Protein AF-Q70SN0-F1 (afdb_monomer)

Radius of gyration: 20.29 Å; Cα contacts (8 Å, |Δi|>4): 158; chains: 1; bounding box: 48×23×65 Å

Secondary structure (DSSP, 8-state):
-HHHHHHHHHHHHHHHTT-HHHHHHHHHHHHHHHHHHHHHHHHHHHHHHHHH-S-HHHHS-TTT-TTGGGT-HHHHHHHHHHHHHHHT-TTSHHHHHHHHHHHHHHHH-HHHHHHHHHHHHHHHHHHHHHHIIIIIS---------------HHHHHHHT------

Structure (mmCIF, N/CA/C/O backbone):
data_AF-Q70SN0-F1
#
_entry.id   AF-Q70SN0-F1
#
loop_
_atom_site.group_PDB
_atom_site.id
_atom_site.type_symbol
_atom_site.label_atom_id
_atom_site.label_alt_id
_atom_site.label_comp_id
_atom_site.label_asym_id
_atom_site.label_entity_id
_atom_site.label_seq_id
_atom_site.pdbx_PDB_ins_code
_atom_site.Cartn_x
_atom_site.Cartn_y
_atom_site.Cartn_z
_atom_site.occupancy
_atom_site.B_iso_or_equiv
_atom_site.auth_seq_id
_atom_site.auth_comp_id
_atom_site.auth_asym_id
_atom_site.auth_atom_id
_atom_site.pdbx_PDB_model_num
ATOM 1 N N . PRO A 1 1 ? 4.425 -5.110 8.571 1.00 61.69 1 PRO A N 1
ATOM 2 C CA . PRO A 1 1 ? 5.808 -5.514 8.208 1.00 61.69 1 PRO A CA 1
ATOM 3 C C . PRO A 1 1 ? 5.917 -6.322 6.898 1.00 61.69 1 PRO A C 1
ATOM 5 O O . PRO A 1 1 ? 6.705 -5.957 6.032 1.00 61.69 1 PRO A O 1
ATOM 8 N N . TYR A 1 2 ? 5.123 -7.380 6.706 1.00 68.81 2 TYR A N 1
ATOM 9 C CA . TYR A 1 2 ? 5.190 -8.200 5.483 1.00 68.81 2 TYR A CA 1
ATOM 10 C C . TYR A 1 2 ? 4.815 -7.424 4.212 1.00 68.81 2 TYR A C 1
ATOM 12 O O . TYR A 1 2 ? 5.467 -7.531 3.178 1.00 68.81 2 TYR A O 1
ATOM 20 N N . SER A 1 3 ? 3.829 -6.539 4.330 1.00 64.19 3 SER A N 1
ATOM 21 C CA . SER A 1 3 ? 3.355 -5.691 3.238 1.00 64.19 3 SER A CA 1
ATOM 22 C C . SER A 1 3 ? 4.328 -4.598 2.793 1.00 64.19 3 SER A C 1
ATOM 24 O O . SER A 1 3 ? 4.175 -4.052 1.708 1.00 64.19 3 SER A O 1
ATOM 26 N N . THR A 1 4 ? 5.279 -4.216 3.645 1.00 74.62 4 THR A N 1
ATOM 27 C CA . THR A 1 4 ? 6.359 -3.273 3.309 1.00 74.62 4 THR A CA 1
ATOM 28 C C . THR A 1 4 ? 7.486 -3.982 2.566 1.00 74.62 4 THR A C 1
ATOM 30 O O . THR A 1 4 ? 8.029 -3.426 1.619 1.00 74.62 4 THR A O 1
ATOM 33 N N . MET A 1 5 ? 7.794 -5.228 2.937 1.00 78.81 5 MET A N 1
ATOM 34 C CA . MET A 1 5 ? 8.849 -6.010 2.290 1.00 78.81 5 MET A CA 1
ATOM 35 C C . MET A 1 5 ? 8.501 -6.335 0.832 1.00 78.81 5 MET A C 1
ATOM 37 O O . MET A 1 5 ? 9.338 -6.165 -0.050 1.00 78.81 5 MET A O 1
ATOM 41 N N . SER A 1 6 ? 7.240 -6.692 0.552 1.00 76.69 6 SER A N 1
ATOM 42 C CA . SER A 1 6 ? 6.779 -6.936 -0.822 1.00 76.69 6 SER A CA 1
ATOM 43 C C . SER A 1 6 ? 6.796 -5.674 -1.696 1.00 76.69 6 SER A C 1
ATOM 45 O O . SER A 1 6 ? 7.114 -5.749 -2.877 1.00 76.69 6 SER A O 1
ATOM 47 N N . GLN A 1 7 ? 6.477 -4.503 -1.133 1.00 78.56 7 GLN A N 1
ATOM 48 C CA . GLN A 1 7 ? 6.468 -3.243 -1.889 1.00 78.56 7 GLN A CA 1
ATOM 49 C C . GLN A 1 7 ? 7.871 -2.678 -2.121 1.00 78.56 7 GLN A C 1
ATOM 51 O O . GLN A 1 7 ? 8.124 -2.130 -3.188 1.00 78.56 7 GLN A O 1
ATOM 56 N N . LEU A 1 8 ? 8.807 -2.885 -1.190 1.00 82.00 8 LEU A N 1
ATOM 57 C CA . LEU A 1 8 ? 10.221 -2.586 -1.425 1.00 82.00 8 LEU A CA 1
ATOM 58 C C . LEU A 1 8 ? 10.809 -3.468 -2.535 1.00 82.00 8 LEU A C 1
ATOM 60 O O . LEU A 1 8 ? 11.537 -2.960 -3.382 1.00 82.00 8 LEU A O 1
ATOM 64 N N . GLY A 1 9 ? 10.447 -4.756 -2.589 1.00 80.75 9 GLY A N 1
ATOM 65 C CA . GLY A 1 9 ? 10.833 -5.636 -3.699 1.00 80.75 9 GLY A CA 1
ATOM 66 C C . GLY A 1 9 ? 10.307 -5.147 -5.054 1.00 80.75 9 GLY A C 1
ATOM 67 O O . GLY A 1 9 ? 11.041 -5.148 -6.037 1.00 80.75 9 GLY A O 1
ATOM 68 N N . TYR A 1 10 ? 9.070 -4.645 -5.086 1.00 79.31 10 TYR A N 1
ATOM 69 C CA . TYR A 1 10 ? 8.460 -4.052 -6.280 1.00 79.31 10 TYR A CA 1
ATOM 70 C C . TYR A 1 10 ? 9.195 -2.783 -6.751 1.00 79.31 10 TYR A C 1
ATOM 72 O O . TYR A 1 10 ? 9.451 -2.613 -7.941 1.00 79.31 10 TYR A O 1
ATOM 80 N N . MET A 1 11 ? 9.604 -1.920 -5.814 1.00 83.69 11 MET A N 1
ATOM 81 C CA . MET A 1 11 ? 10.418 -0.732 -6.113 1.00 83.69 11 MET A CA 1
ATOM 82 C C . MET A 1 11 ? 11.823 -1.101 -6.596 1.00 83.69 11 MET A C 1
ATOM 84 O O . MET A 1 11 ? 12.337 -0.473 -7.516 1.00 83.69 11 MET A O 1
ATOM 88 N N . MET A 1 12 ? 12.441 -2.126 -6.003 1.00 84.56 12 MET A N 1
ATOM 89 C CA . MET A 1 12 ? 13.760 -2.604 -6.424 1.00 84.56 12 MET A CA 1
ATOM 90 C C . MET A 1 12 ? 13.725 -3.180 -7.844 1.00 84.56 12 MET A C 1
ATOM 92 O O . MET A 1 12 ? 14.652 -2.953 -8.616 1.00 84.56 12 MET A O 1
ATOM 96 N N . LEU A 1 13 ? 12.642 -3.873 -8.214 1.00 80.81 13 LEU A N 1
ATOM 97 C CA . LEU A 1 13 ? 12.426 -4.364 -9.576 1.00 80.81 13 LEU A CA 1
ATOM 98 C C . LEU A 1 13 ? 12.322 -3.198 -10.574 1.00 80.81 13 LEU A C 1
ATOM 100 O O . LEU A 1 13 ? 12.995 -3.219 -11.602 1.00 80.81 13 LEU A O 1
ATOM 104 N N . ALA A 1 14 ? 11.566 -2.147 -10.237 1.00 78.06 14 ALA A N 1
ATOM 105 C CA . ALA A 1 14 ? 11.457 -0.940 -11.064 1.00 78.06 14 ALA A CA 1
ATOM 106 C C . ALA A 1 14 ? 12.810 -0.224 -11.255 1.00 78.06 14 ALA A C 1
ATOM 108 O O . ALA A 1 14 ? 13.155 0.177 -12.368 1.00 78.06 14 ALA A O 1
ATOM 109 N N . LEU A 1 15 ? 13.616 -0.122 -10.189 1.00 82.44 15 LEU A N 1
ATOM 110 C CA . LEU A 1 15 ? 14.981 0.414 -10.260 1.00 82.44 15 LEU A CA 1
ATOM 111 C C . LEU A 1 15 ? 15.901 -0.462 -11.120 1.00 82.44 15 LEU A C 1
ATOM 113 O O . LEU A 1 15 ? 16.673 0.068 -11.916 1.00 82.44 15 LEU A O 1
ATOM 117 N N . GLY A 1 16 ? 15.798 -1.788 -10.996 1.00 79.38 16 GLY A N 1
ATOM 118 C CA . GLY A 1 16 ? 16.581 -2.747 -11.780 1.00 79.38 16 GLY A CA 1
ATOM 119 C C . GLY A 1 16 ? 16.302 -2.688 -13.285 1.00 79.38 16 GLY A C 1
ATOM 120 O O . GLY A 1 16 ? 17.174 -3.015 -14.081 1.00 79.38 16 GLY A O 1
ATOM 121 N N . MET A 1 17 ? 15.121 -2.211 -13.675 1.00 78.31 17 MET A N 1
ATOM 122 C CA . MET A 1 17 ? 14.736 -1.984 -15.070 1.00 78.31 17 MET A CA 1
ATOM 123 C C . MET A 1 17 ? 15.059 -0.570 -15.582 1.00 78.31 17 MET A C 1
ATOM 125 O O . MET A 1 17 ? 14.752 -0.244 -16.725 1.00 78.31 17 MET A O 1
ATOM 129 N N . GLY A 1 18 ? 15.664 0.286 -14.753 1.00 76.94 18 GLY A N 1
ATOM 130 C CA . GLY A 1 18 ? 16.037 1.652 -15.125 1.00 76.94 18 GLY A CA 1
ATOM 131 C C . GLY A 1 18 ? 14.921 2.694 -14.982 1.00 76.94 18 GLY A C 1
ATOM 132 O O . GLY A 1 18 ? 15.148 3.862 -15.302 1.00 76.94 18 GLY A O 1
ATOM 133 N N . SER A 1 19 ? 13.747 2.333 -14.451 1.00 80.12 19 SER A N 1
ATOM 134 C CA . SER A 1 19 ? 12.633 3.269 -14.239 1.00 80.12 19 SER A CA 1
ATOM 135 C C . SER A 1 19 ? 12.708 3.941 -12.861 1.00 80.12 19 SER A C 1
ATOM 137 O O . SER A 1 19 ? 11.950 3.668 -11.931 1.00 80.12 19 SER A O 1
ATOM 139 N N . TYR A 1 20 ? 13.672 4.851 -12.709 1.00 79.38 20 TYR A N 1
ATOM 140 C CA . TYR A 1 20 ? 13.910 5.577 -11.454 1.00 79.38 20 TYR A CA 1
ATOM 141 C C . TYR A 1 20 ? 12.755 6.513 -11.074 1.00 79.38 20 TYR A C 1
ATOM 143 O O . TYR A 1 20 ? 12.431 6.660 -9.894 1.00 79.38 20 TYR A O 1
ATOM 151 N N . ARG A 1 21 ? 12.116 7.144 -12.067 1.00 81.31 21 ARG A N 1
ATOM 152 C CA . ARG A 1 21 ? 11.029 8.105 -11.843 1.00 81.31 21 ARG A CA 1
ATOM 153 C C . ARG A 1 21 ? 9.794 7.422 -11.256 1.00 81.31 21 ARG A C 1
ATOM 155 O O . ARG A 1 21 ? 9.265 7.907 -10.255 1.00 81.31 21 ARG A O 1
ATOM 162 N N . SER A 1 22 ? 9.391 6.289 -11.830 1.00 80.19 22 SER A N 1
ATOM 163 C CA . SER A 1 22 ? 8.250 5.503 -11.350 1.00 80.19 22 SER A CA 1
ATOM 164 C C . SER A 1 22 ? 8.529 4.916 -9.960 1.00 80.19 22 SER A C 1
ATOM 166 O O . SER A 1 22 ? 7.683 5.002 -9.070 1.00 80.19 22 SER A O 1
ATOM 168 N N . ALA A 1 23 ? 9.754 4.429 -9.716 1.00 82.50 23 ALA A N 1
ATOM 169 C CA . A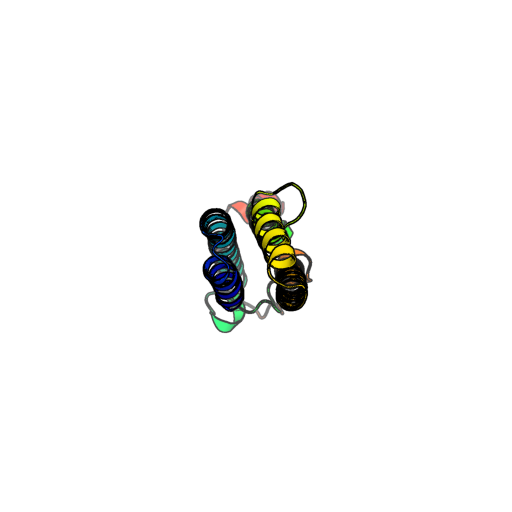LA A 1 23 ? 10.165 3.895 -8.421 1.00 82.50 23 ALA A CA 1
ATOM 170 C C . ALA A 1 23 ? 10.114 4.952 -7.304 1.00 82.50 23 ALA A C 1
ATOM 172 O O . ALA A 1 23 ? 9.568 4.687 -6.232 1.00 82.50 23 ALA A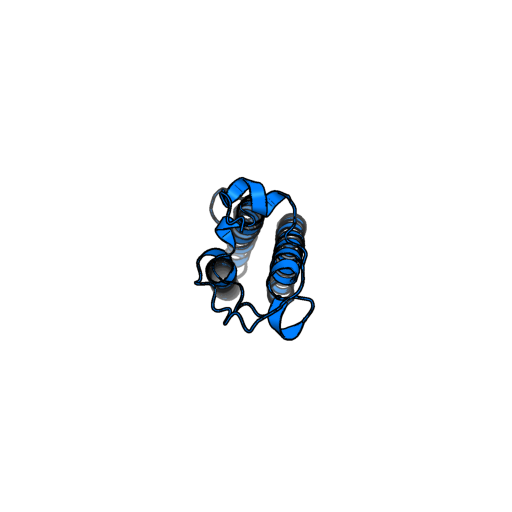 O 1
ATOM 173 N N . LEU A 1 24 ? 10.626 6.166 -7.548 1.00 83.00 24 LEU A N 1
ATOM 174 C CA . LEU A 1 24 ? 10.576 7.267 -6.576 1.00 83.00 24 LEU A CA 1
ATOM 175 C C . LEU A 1 24 ? 9.144 7.753 -6.327 1.00 83.00 24 LEU A C 1
ATOM 177 O O . LEU A 1 24 ? 8.758 7.980 -5.178 1.00 83.00 24 LEU A O 1
ATOM 181 N N . PHE A 1 25 ? 8.333 7.872 -7.379 1.00 83.38 25 PHE A N 1
ATOM 182 C CA . PHE A 1 25 ? 6.926 8.244 -7.246 1.00 83.38 25 PHE A CA 1
ATOM 183 C C . PHE A 1 25 ? 6.133 7.190 -6.450 1.00 83.38 25 PHE A C 1
ATOM 185 O O . PHE A 1 25 ? 5.345 7.525 -5.554 1.00 83.38 25 PHE A O 1
ATOM 192 N N . HIS A 1 26 ? 6.399 5.903 -6.693 1.00 84.56 26 HIS A N 1
ATOM 193 C CA . HIS A 1 26 ? 5.826 4.813 -5.910 1.00 84.56 26 HIS A CA 1
ATOM 194 C C . HIS A 1 26 ? 6.305 4.843 -4.455 1.00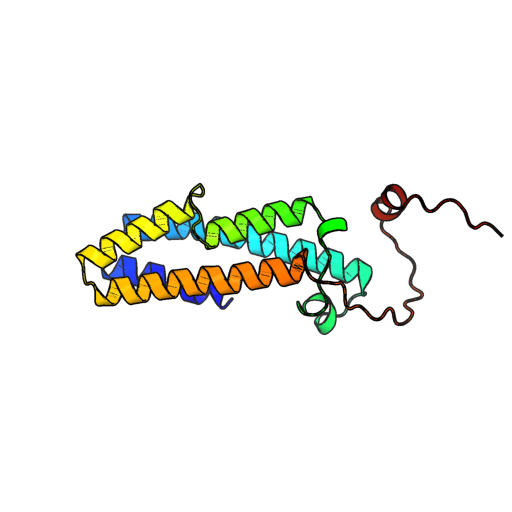 84.56 26 HIS A C 1
ATOM 196 O O . HIS A 1 26 ? 5.492 4.664 -3.553 1.00 84.56 26 HIS A O 1
ATOM 202 N N . LEU A 1 27 ? 7.583 5.137 -4.194 1.00 85.12 27 LEU A N 1
ATOM 203 C CA . LEU A 1 27 ? 8.134 5.243 -2.838 1.00 85.12 27 LEU A CA 1
ATOM 204 C C . LEU A 1 27 ? 7.394 6.290 -2.001 1.00 85.12 27 LEU A C 1
ATOM 206 O O . LEU A 1 27 ? 6.976 5.996 -0.880 1.00 85.12 27 LEU A O 1
ATOM 210 N N . ILE A 1 28 ? 7.177 7.483 -2.555 1.00 85.44 28 ILE A N 1
ATOM 211 C CA . ILE A 1 28 ? 6.487 8.580 -1.864 1.00 85.44 28 ILE A CA 1
ATOM 212 C C . ILE A 1 28 ? 5.031 8.200 -1.569 1.00 85.44 28 ILE A C 1
ATOM 214 O O . ILE A 1 28 ? 4.581 8.259 -0.423 1.00 85.44 28 ILE A O 1
ATOM 218 N N . THR A 1 29 ? 4.289 7.758 -2.589 1.00 84.81 29 THR A N 1
ATOM 219 C CA . THR A 1 29 ? 2.869 7.381 -2.445 1.00 84.81 29 THR A CA 1
ATOM 220 C C . THR A 1 29 ? 2.678 6.190 -1.497 1.00 84.81 29 THR A C 1
ATOM 222 O O . THR A 1 29 ? 1.735 6.155 -0.696 1.00 84.81 29 THR A O 1
ATOM 225 N N . HIS A 1 30 ? 3.615 5.244 -1.514 1.00 84.25 30 HIS A N 1
ATOM 226 C CA . HIS A 1 30 ? 3.691 4.134 -0.575 1.00 84.25 30 HIS A CA 1
ATOM 227 C C . HIS A 1 30 ? 3.935 4.599 0.863 1.00 84.25 30 HIS A C 1
ATOM 229 O O . HIS A 1 30 ? 3.236 4.138 1.765 1.00 84.25 30 HIS A O 1
ATOM 235 N N . ALA A 1 31 ? 4.879 5.518 1.090 1.00 86.19 31 ALA A N 1
ATOM 236 C CA . ALA A 1 31 ? 5.190 6.030 2.423 1.00 86.19 31 ALA A CA 1
ATOM 237 C C . ALA A 1 31 ? 3.964 6.682 3.079 1.00 86.19 31 ALA A C 1
ATOM 239 O O . ALA A 1 31 ? 3.624 6.341 4.213 1.00 86.19 31 ALA A O 1
ATOM 240 N N . TYR A 1 32 ? 3.233 7.526 2.343 1.00 86.12 32 TYR A N 1
ATOM 241 C CA . TYR A 1 32 ? 1.984 8.120 2.832 1.00 86.12 32 TYR A CA 1
ATOM 242 C C . TYR A 1 32 ? 0.913 7.066 3.136 1.00 86.12 32 TYR A C 1
ATOM 244 O O . TYR A 1 32 ? 0.297 7.092 4.202 1.00 86.12 32 TYR A O 1
ATOM 252 N N . SER A 1 33 ? 0.726 6.097 2.236 1.00 84.56 33 SER A N 1
ATOM 253 C CA . SER A 1 33 ? -0.257 5.022 2.427 1.00 84.56 33 SER A CA 1
ATOM 254 C C . SER A 1 33 ? 0.067 4.173 3.661 1.00 84.56 33 SER A C 1
ATOM 256 O O . SER A 1 33 ? -0.824 3.826 4.434 1.00 84.56 33 SER A O 1
ATOM 258 N N . LYS A 1 34 ? 1.350 3.870 3.898 1.00 83.31 34 LYS A N 1
ATOM 259 C CA . LYS A 1 34 ? 1.797 3.151 5.098 1.00 83.31 34 LYS A CA 1
ATOM 260 C C . LYS A 1 34 ? 1.642 3.979 6.360 1.00 83.31 34 LYS A C 1
ATOM 262 O O . LYS A 1 34 ? 1.191 3.425 7.356 1.00 83.31 34 LYS A O 1
ATOM 267 N N . ALA A 1 35 ? 1.973 5.268 6.331 1.00 87.06 35 ALA A N 1
ATOM 268 C CA . ALA A 1 35 ? 1.791 6.148 7.479 1.00 87.06 35 ALA A CA 1
ATOM 269 C C . ALA A 1 35 ? 0.320 6.173 7.925 1.00 87.06 35 ALA A C 1
ATOM 271 O O . ALA A 1 35 ? 0.039 5.985 9.107 1.00 87.06 35 ALA A O 1
ATOM 272 N N . LEU A 1 36 ? -0.619 6.281 6.977 1.00 86.06 36 LEU A N 1
ATOM 273 C CA . LEU A 1 36 ? -2.055 6.202 7.262 1.00 86.06 36 LEU A CA 1
ATOM 274 C C . LEU A 1 36 ? -2.461 4.854 7.871 1.00 86.06 36 LEU A C 1
ATOM 276 O O . LEU A 1 36 ? -3.203 4.828 8.850 1.00 86.06 36 LEU A O 1
ATOM 280 N N . LEU A 1 37 ? -1.956 3.738 7.336 1.00 84.69 37 LEU A N 1
ATOM 281 C CA . LEU A 1 37 ? -2.257 2.405 7.866 1.00 84.69 37 LEU A CA 1
ATOM 282 C C . LEU A 1 37 ? -1.684 2.187 9.272 1.00 84.69 37 LEU A C 1
ATOM 284 O O . LEU A 1 37 ? -2.370 1.614 10.115 1.00 84.69 37 LEU A O 1
ATOM 288 N N . PHE A 1 38 ? -0.463 2.655 9.546 1.00 85.31 38 PHE A N 1
ATOM 289 C CA . PHE A 1 38 ? 0.153 2.539 10.869 1.00 85.31 38 PHE A CA 1
ATOM 290 C C . PHE A 1 38 ? -0.567 3.405 11.904 1.00 85.31 38 PHE A C 1
ATOM 292 O O . PHE A 1 38 ? -0.931 2.892 12.961 1.00 85.31 38 PHE A O 1
ATOM 299 N N . LEU A 1 39 ? -0.853 4.670 11.582 1.00 85.00 39 LEU A N 1
ATOM 300 C CA . LEU A 1 39 ? -1.615 5.563 12.461 1.00 85.00 39 LEU A CA 1
ATOM 301 C C . LEU A 1 39 ? -3.039 5.044 12.696 1.00 85.00 39 LEU A C 1
ATOM 303 O O . LEU A 1 39 ? -3.502 5.005 13.835 1.00 85.00 39 LEU A O 1
ATOM 307 N N . GLY A 1 40 ? -3.703 4.567 11.639 1.00 83.75 40 GLY A N 1
ATOM 308 C CA . GLY A 1 40 ? -5.005 3.914 11.734 1.00 83.75 40 GLY A CA 1
ATOM 309 C C . GLY A 1 40 ? -4.951 2.691 12.648 1.00 83.75 40 GLY A C 1
ATOM 310 O O . GLY A 1 40 ? -5.711 2.615 13.607 1.00 83.75 40 GLY A O 1
ATOM 311 N N . SER A 1 41 ? -3.995 1.780 12.443 1.00 82.25 41 SER A N 1
ATOM 312 C CA . SER A 1 41 ? -3.843 0.595 13.298 1.00 82.25 41 SER A CA 1
ATOM 313 C C . SER A 1 41 ? -3.563 0.942 14.765 1.00 82.25 41 SER A C 1
ATOM 315 O O . SER A 1 41 ? -4.161 0.336 15.648 1.00 82.25 41 SER A O 1
ATOM 317 N N . GLY A 1 42 ? -2.739 1.962 15.039 1.00 82.12 42 GLY A N 1
ATOM 318 C CA . GLY A 1 42 ? -2.473 2.432 16.399 1.00 82.12 42 GLY A CA 1
ATOM 319 C C . GLY A 1 42 ? -3.729 2.979 17.078 1.00 82.12 42 GLY A C 1
ATOM 320 O O . GLY A 1 42 ? -4.006 2.637 18.224 1.00 82.12 42 GLY A O 1
ATOM 321 N N . SER A 1 43 ? -4.546 3.747 16.349 1.00 83.25 43 SER A N 1
ATOM 322 C CA . SER A 1 43 ? -5.831 4.237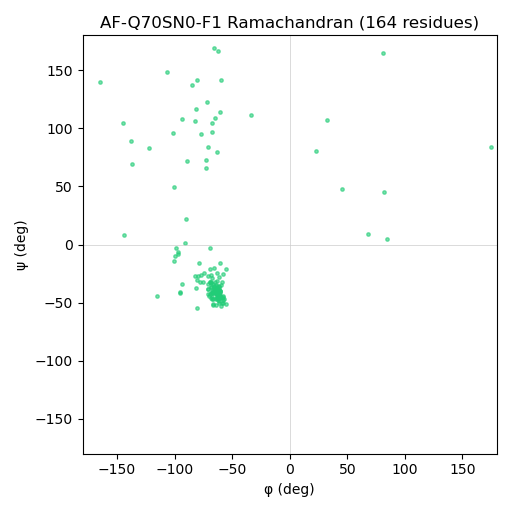 16.867 1.00 83.25 43 SER A CA 1
ATOM 323 C C . SER A 1 43 ? -6.830 3.108 17.163 1.00 83.25 43 SER A C 1
ATOM 325 O O . SER A 1 43 ? -7.557 3.170 18.155 1.00 83.25 43 SER A O 1
ATOM 327 N N . VAL A 1 44 ? -6.824 2.041 16.355 1.00 81.19 44 VAL A N 1
ATOM 328 C CA . VAL A 1 44 ? -7.660 0.846 16.552 1.00 81.19 44 VAL A CA 1
ATOM 329 C C . VAL A 1 44 ? -7.181 0.046 17.771 1.00 81.19 44 VAL A C 1
ATOM 331 O O . VAL A 1 44 ? -8.009 -0.340 18.591 1.00 81.19 44 VAL A O 1
ATOM 334 N N . ILE A 1 45 ? -5.869 -0.155 17.943 1.00 80.75 45 ILE A N 1
ATOM 335 C CA . ILE A 1 45 ? -5.299 -0.850 19.114 1.00 80.75 45 ILE A CA 1
ATOM 336 C C . ILE A 1 45 ? -5.620 -0.086 20.398 1.00 80.75 45 ILE A C 1
ATOM 338 O O . ILE A 1 45 ? -6.088 -0.694 21.355 1.00 80.75 45 ILE A O 1
ATOM 342 N N . HIS A 1 46 ? -5.439 1.236 20.405 1.00 79.44 46 HIS A N 1
ATOM 343 C CA . HIS A 1 46 ? -5.775 2.063 21.564 1.00 79.44 46 HIS A CA 1
ATOM 344 C C . HIS A 1 46 ? -7.275 1.993 21.898 1.00 79.44 46 HIS A C 1
ATOM 346 O O . HIS A 1 46 ? -7.656 1.848 23.056 1.00 79.44 46 HIS A O 1
ATOM 352 N N . SER A 1 47 ? -8.138 1.999 20.877 1.00 75.88 47 SER A N 1
ATOM 353 C CA . SER A 1 47 ? -9.582 1.801 21.067 1.00 75.88 47 SER A CA 1
ATOM 354 C C . SER A 1 47 ? -9.895 0.414 21.645 1.00 75.88 47 SER A C 1
ATOM 356 O O . SER A 1 47 ? -10.718 0.286 22.547 1.00 75.88 47 SER A O 1
ATOM 358 N N . MET A 1 48 ? -9.207 -0.633 21.184 1.00 70.00 48 MET A N 1
ATOM 359 C CA . MET A 1 48 ? -9.380 -1.995 21.695 1.00 70.00 48 MET A CA 1
ATOM 360 C C . MET A 1 48 ? -8.873 -2.151 23.137 1.00 70.00 48 MET A C 1
ATOM 362 O O . MET A 1 48 ? -9.489 -2.848 23.940 1.00 70.00 48 MET A O 1
ATOM 366 N N . GLU A 1 49 ? -7.787 -1.468 23.493 1.00 73.00 49 GLU A N 1
ATOM 367 C CA . GLU A 1 49 ? -7.227 -1.437 24.846 1.00 73.00 49 GLU A CA 1
ATOM 368 C C . GLU A 1 49 ? -8.217 -0.845 25.858 1.00 73.00 49 GLU A C 1
ATOM 370 O O . GLU A 1 49 ? -8.386 -1.399 26.942 1.00 73.00 49 GLU A O 1
ATOM 375 N N . THR A 1 50 ? -8.951 0.210 25.481 1.00 70.44 50 THR A N 1
ATOM 376 C CA . THR A 1 50 ? -10.007 0.779 26.340 1.00 70.44 50 THR A CA 1
ATOM 377 C C . THR A 1 50 ? -11.201 -0.155 26.570 1.00 70.44 50 THR A C 1
ATOM 379 O O . THR A 1 50 ? -11.924 0.023 27.545 1.00 70.44 50 THR A O 1
ATOM 382 N N . ILE A 1 51 ? -11.412 -1.158 25.707 1.00 69.12 51 ILE A N 1
ATOM 383 C CA . ILE A 1 51 ? -12.524 -2.121 25.811 1.00 69.12 51 ILE A CA 1
ATOM 384 C C . ILE A 1 51 ? -12.092 -3.404 26.540 1.00 69.12 51 ILE A C 1
ATOM 386 O O . ILE A 1 51 ? -12.850 -3.940 27.345 1.00 69.12 51 ILE A O 1
ATOM 390 N N . VAL A 1 52 ? -10.893 -3.921 26.246 1.00 64.62 52 VAL A N 1
ATOM 391 C CA . VAL A 1 52 ? -10.406 -5.233 26.723 1.00 64.62 52 VAL A CA 1
ATOM 392 C C . VAL A 1 52 ? -9.448 -5.124 27.919 1.00 64.62 52 VAL A C 1
ATOM 394 O O . VAL A 1 52 ? -9.201 -6.120 28.600 1.00 64.62 52 VAL A O 1
ATOM 397 N N . GLY A 1 53 ? -8.932 -3.928 28.211 1.00 64.19 53 GLY A N 1
ATOM 398 C CA . GLY A 1 53 ? -7.841 -3.715 29.161 1.00 64.19 53 GLY A CA 1
ATOM 399 C C . GLY A 1 53 ? -6.469 -4.000 28.538 1.00 64.19 53 GLY A C 1
ATOM 400 O O . GLY A 1 53 ? -6.360 -4.612 27.471 1.00 64.19 53 GLY A O 1
ATOM 401 N N . TYR A 1 54 ? -5.399 -3.544 29.198 1.00 66.56 54 TYR A N 1
ATOM 402 C CA . TYR A 1 54 ? -4.033 -3.687 28.685 1.00 66.56 54 TYR A CA 1
ATOM 403 C C . TYR A 1 54 ? -3.592 -5.157 28.665 1.00 66.56 54 TYR A C 1
ATOM 405 O O . TYR A 1 54 ? -3.145 -5.719 29.663 1.00 66.56 54 TYR A 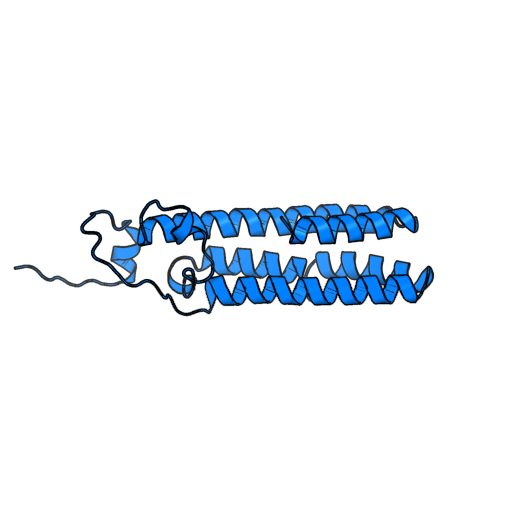O 1
ATOM 413 N N . SER A 1 55 ? -3.724 -5.790 27.502 1.00 67.38 55 SER A N 1
ATOM 414 C CA . SER A 1 55 ? -3.181 -7.113 27.211 1.00 67.38 55 SER A CA 1
ATOM 415 C C . SER A 1 55 ? -2.744 -7.140 25.745 1.00 67.38 55 SER A C 1
ATOM 417 O O . SER A 1 55 ? -3.609 -7.201 24.866 1.00 67.38 55 SER A O 1
ATOM 419 N N . PRO A 1 56 ? -1.430 -7.074 25.454 1.00 66.69 56 PRO A N 1
ATOM 420 C CA . PRO A 1 56 ? -0.932 -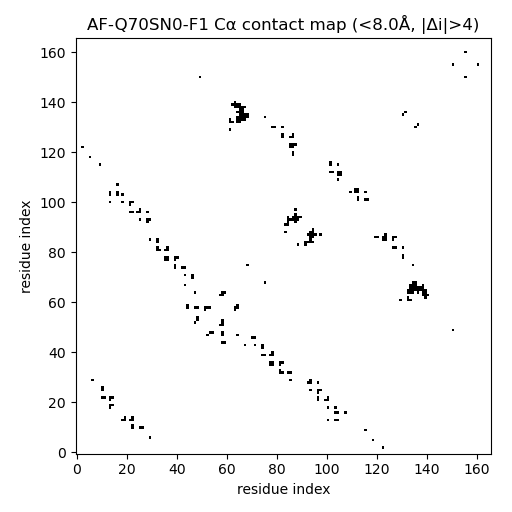6.957 24.081 1.00 66.69 56 PRO A CA 1
ATOM 421 C C . PRO A 1 56 ? -1.359 -8.141 23.202 1.00 66.69 56 PRO A C 1
ATOM 423 O O . PRO A 1 56 ? -1.706 -7.948 22.039 1.00 66.69 56 PRO A O 1
ATOM 426 N N . ASP A 1 57 ? -1.439 -9.344 23.775 1.00 70.00 57 ASP A N 1
ATOM 427 C CA . ASP A 1 57 ? -1.839 -10.561 23.058 1.00 70.00 57 ASP A CA 1
ATOM 428 C C . ASP A 1 57 ? -3.317 -10.561 22.642 1.00 70.00 57 ASP A C 1
ATOM 430 O O . ASP A 1 57 ? -3.694 -11.214 21.667 1.00 70.00 57 ASP A O 1
ATOM 434 N N . LYS A 1 58 ? -4.171 -9.830 23.372 1.00 65.94 58 LYS A N 1
ATOM 435 C CA . LYS A 1 58 ? -5.608 -9.734 23.082 1.00 65.94 58 LYS A CA 1
ATOM 436 C C . LYS A 1 58 ? -5.948 -8.504 22.249 1.00 65.94 58 LYS A C 1
ATOM 438 O O . LYS A 1 58 ? -6.751 -8.613 21.327 1.00 65.94 58 LYS A O 1
ATOM 443 N N . SER A 1 59 ? -5.337 -7.354 22.541 1.00 64.62 59 SER A N 1
ATOM 444 C CA . SER A 1 59 ? -5.644 -6.087 21.869 1.00 64.62 59 SER A CA 1
ATOM 445 C C . SER A 1 59 ? -5.086 -5.997 20.448 1.00 64.62 59 SER A C 1
ATOM 447 O O . SER A 1 59 ? -5.641 -5.262 19.638 1.00 64.62 59 SER A O 1
ATOM 449 N N . GLN A 1 60 ? -4.029 -6.749 20.118 1.00 71.31 60 GLN A N 1
ATOM 450 C CA . GLN A 1 60 ? -3.438 -6.781 18.771 1.00 71.31 60 GLN A CA 1
ATOM 451 C C . GLN A 1 60 ? -3.925 -7.953 17.909 1.00 71.31 60 GLN A C 1
ATOM 453 O O . GLN A 1 60 ? -3.591 -8.047 16.724 1.00 71.31 60 GLN A O 1
ATOM 458 N N . ASN A 1 61 ? -4.695 -8.876 18.484 1.00 72.81 61 ASN A N 1
ATOM 459 C CA . ASN A 1 61 ? -5.144 -10.053 17.764 1.00 72.81 61 ASN A CA 1
ATOM 460 C C . ASN A 1 61 ? -6.380 -9.733 16.911 1.00 72.81 61 ASN A C 1
ATOM 462 O O . ASN A 1 61 ? -7.502 -9.630 17.404 1.00 72.81 61 ASN A O 1
ATOM 466 N N . MET A 1 62 ? -6.154 -9.648 15.596 1.00 67.88 62 MET A N 1
ATOM 467 C CA . MET A 1 62 ? -7.158 -9.312 14.578 1.00 67.88 62 MET A CA 1
ATOM 468 C C . MET A 1 62 ? -8.398 -10.221 14.590 1.00 67.88 62 MET A C 1
ATOM 470 O O . MET A 1 62 ? -9.440 -9.815 14.089 1.00 67.88 62 MET A O 1
ATOM 474 N N . VAL A 1 63 ? -8.315 -11.433 15.155 1.00 69.94 63 VAL A N 1
ATOM 475 C CA . VAL A 1 63 ? -9.460 -12.356 15.279 1.00 69.94 63 VAL A CA 1
ATOM 476 C C . VAL A 1 63 ? -10.519 -11.818 16.249 1.00 69.94 63 VAL A C 1
ATOM 478 O O . VAL A 1 63 ? -11.704 -12.099 16.083 1.00 69.94 63 VAL A O 1
ATOM 481 N N . PHE A 1 64 ? -10.108 -11.020 17.238 1.00 63.06 64 PHE A N 1
ATOM 482 C CA . PHE A 1 64 ? -10.991 -10.455 18.261 1.00 63.06 64 PHE A CA 1
ATOM 483 C C . PHE A 1 64 ? -11.403 -9.000 17.980 1.00 63.06 64 PHE A C 1
ATOM 485 O O . PHE A 1 64 ? -12.304 -8.490 18.640 1.00 63.06 64 PHE A O 1
ATOM 492 N N . MET A 1 65 ? -10.779 -8.343 16.995 1.00 63.81 65 MET A N 1
ATOM 493 C CA . MET A 1 65 ? -10.938 -6.912 16.682 1.00 63.81 65 MET A CA 1
ATOM 494 C C . MET A 1 65 ? -12.064 -6.613 15.672 1.00 63.81 65 MET A C 1
ATOM 496 O O . MET A 1 65 ? -12.012 -5.583 15.010 1.00 63.81 65 MET A O 1
ATOM 500 N N . GLY A 1 66 ? -13.058 -7.493 15.503 1.00 67.31 66 GLY A N 1
ATOM 501 C CA . GLY A 1 66 ? -14.193 -7.241 14.597 1.00 67.31 66 GLY A CA 1
ATOM 502 C C . GLY A 1 66 ? -15.026 -6.021 15.017 1.00 67.31 66 GLY A C 1
ATOM 503 O O . GLY A 1 66 ? -14.881 -5.525 16.119 1.00 67.31 66 GLY A O 1
ATOM 504 N N . GLY A 1 67 ? -15.918 -5.504 14.171 1.00 66.69 67 GLY A N 1
ATOM 505 C CA . GLY A 1 67 ? -17.016 -4.618 14.593 1.00 66.69 67 GLY A CA 1
ATOM 506 C C . GLY A 1 67 ? -16.645 -3.221 15.114 1.00 66.69 67 GLY A C 1
ATOM 507 O O . GLY A 1 67 ? -17.529 -2.497 15.579 1.00 66.69 67 GLY A O 1
ATOM 508 N N . LEU A 1 68 ? -15.385 -2.785 14.997 1.00 66.62 68 LEU A N 1
ATOM 509 C CA . LEU A 1 68 ? -14.924 -1.473 15.486 1.00 66.62 68 LEU A CA 1
ATOM 510 C C . LEU A 1 68 ? -15.476 -0.268 14.697 1.00 66.62 68 LEU A C 1
ATOM 512 O O . LEU A 1 68 ? -15.251 0.885 15.070 1.00 66.62 68 LEU A O 1
ATOM 516 N N . THR A 1 69 ? -16.251 -0.509 13.637 1.00 63.53 69 THR A N 1
ATOM 517 C CA . THR A 1 69 ? -16.847 0.533 12.780 1.00 63.53 69 THR A CA 1
ATOM 518 C C . THR A 1 69 ? -17.748 1.508 13.524 1.00 63.53 69 THR A C 1
ATOM 520 O O . THR A 1 69 ? -17.795 2.677 13.146 1.00 63.53 69 THR A O 1
ATOM 523 N N . LYS A 1 70 ? -18.439 1.054 14.577 1.00 63.00 70 LYS A N 1
ATOM 524 C CA . LYS A 1 70 ? -19.323 1.901 15.392 1.00 63.00 70 LYS A CA 1
ATOM 525 C C . LYS A 1 70 ? -18.564 2.801 16.370 1.00 63.00 70 LYS A C 1
ATOM 527 O O . LYS A 1 70 ? -19.079 3.849 16.736 1.00 63.00 70 LYS A O 1
ATOM 532 N N . TYR A 1 71 ? -17.361 2.402 16.781 1.00 66.69 71 TYR A N 1
ATOM 533 C CA . TYR A 1 71 ? -16.597 3.088 17.826 1.00 66.69 71 TYR A CA 1
ATOM 534 C C . TYR A 1 71 ? -15.626 4.129 17.263 1.00 66.69 71 TYR A C 1
ATOM 536 O O . TYR A 1 71 ? -15.431 5.176 17.872 1.00 66.69 71 TYR A O 1
ATOM 544 N N . VAL A 1 72 ? -15.048 3.880 16.083 1.00 76.50 72 VAL A N 1
ATOM 545 C CA . VAL A 1 72 ? -14.050 4.775 15.474 1.00 76.50 72 VAL A CA 1
ATOM 546 C C . VAL A 1 72 ? -14.280 4.982 13.965 1.00 76.50 72 VAL A C 1
ATOM 548 O O . VAL A 1 72 ? -13.468 4.559 13.133 1.00 76.50 72 VAL A O 1
ATOM 551 N N . PRO A 1 73 ? -15.363 5.687 13.573 1.00 73.06 73 PRO A N 1
ATOM 552 C CA . PRO A 1 73 ? -15.744 5.869 12.167 1.00 73.06 73 PRO A CA 1
ATOM 553 C C . PRO A 1 73 ? -14.724 6.684 11.355 1.00 73.06 73 PRO A C 1
ATOM 555 O O . PRO A 1 73 ? -14.509 6.406 10.177 1.00 73.06 73 PRO A O 1
ATOM 558 N N . ILE A 1 74 ? -14.039 7.650 11.978 1.00 78.19 74 ILE A N 1
ATOM 559 C CA . ILE A 1 74 ? -13.005 8.462 11.312 1.00 78.19 74 ILE A CA 1
ATOM 560 C C . ILE A 1 74 ? -11.789 7.592 10.960 1.00 78.19 74 ILE A C 1
ATOM 562 O O . ILE A 1 74 ? -11.262 7.671 9.850 1.00 78.19 74 ILE A O 1
ATOM 566 N N . THR A 1 75 ? -11.386 6.703 11.874 1.00 81.81 75 THR A N 1
ATOM 567 C CA . THR A 1 75 ? -10.262 5.778 11.650 1.00 81.81 75 THR A CA 1
ATOM 568 C C . THR A 1 75 ? -10.599 4.720 10.598 1.00 81.81 75 THR A C 1
ATOM 570 O O . THR A 1 75 ? -9.735 4.340 9.814 1.00 81.81 75 THR A O 1
ATOM 573 N N . LYS A 1 76 ? -11.874 4.302 10.507 1.00 81.25 76 LYS A N 1
ATOM 574 C CA . LYS A 1 76 ? -12.367 3.415 9.442 1.00 81.25 76 LYS A CA 1
ATOM 575 C C . LYS A 1 76 ? -12.112 4.027 8.069 1.00 81.25 76 LYS A C 1
ATOM 577 O O . LYS A 1 76 ? -11.627 3.333 7.181 1.00 81.25 76 LYS A O 1
ATOM 582 N N . ILE A 1 77 ? -12.444 5.306 7.890 1.00 82.19 77 ILE A N 1
ATOM 583 C CA . ILE A 1 77 ? -12.292 5.997 6.604 1.00 82.19 77 ILE A CA 1
ATOM 584 C C . ILE A 1 77 ? -10.811 6.184 6.270 1.00 82.19 77 ILE A C 1
ATOM 586 O O . ILE A 1 77 ? -10.408 5.874 5.153 1.00 82.19 77 ILE A O 1
ATOM 590 N N . SER A 1 78 ? -9.980 6.629 7.219 1.00 83.88 78 SER A N 1
ATOM 591 C CA . SER A 1 78 ? -8.544 6.813 6.963 1.00 83.88 78 SER A CA 1
ATOM 592 C C . SER A 1 78 ? -7.824 5.492 6.671 1.00 83.88 78 SER A C 1
ATOM 594 O O . SER A 1 78 ? -6.999 5.426 5.759 1.00 83.88 78 SER A O 1
ATOM 596 N N . PHE A 1 79 ? -8.180 4.415 7.374 1.00 84.38 79 PHE A N 1
ATOM 597 C CA . PHE A 1 79 ? -7.642 3.079 7.130 1.00 84.38 79 PHE A CA 1
ATOM 598 C C . PHE A 1 79 ? -8.161 2.482 5.811 1.00 84.38 79 PHE A C 1
ATOM 600 O O . PHE A 1 79 ? -7.395 1.864 5.069 1.00 84.38 79 PHE A O 1
ATOM 607 N N . LEU A 1 80 ? -9.432 2.710 5.459 1.00 83.44 80 LEU A N 1
ATOM 608 C CA . LEU A 1 80 ? -9.983 2.346 4.150 1.00 83.44 80 LEU A CA 1
ATOM 609 C C . LEU A 1 80 ? -9.240 3.087 3.032 1.00 83.44 80 LEU A C 1
ATOM 611 O O . LEU A 1 80 ? -8.768 2.454 2.099 1.00 83.44 80 LEU A O 1
ATOM 615 N N . LEU A 1 81 ? -9.045 4.403 3.135 1.00 83.38 81 LEU A N 1
ATOM 616 C CA . LEU A 1 81 ? -8.287 5.166 2.136 1.00 83.38 81 LEU A CA 1
ATOM 617 C C . LEU A 1 81 ? -6.835 4.677 2.023 1.00 83.38 81 LEU A C 1
ATOM 619 O O . LEU A 1 81 ? -6.322 4.534 0.914 1.00 83.38 81 LEU A O 1
ATOM 623 N N . GLY A 1 82 ? -6.193 4.348 3.149 1.00 82.69 82 GLY A N 1
ATOM 624 C CA . GLY A 1 82 ? -4.858 3.748 3.168 1.00 82.69 82 GLY A CA 1
ATOM 625 C C . GLY A 1 82 ? -4.803 2.386 2.466 1.00 82.69 82 GLY A C 1
ATOM 626 O O . GLY A 1 82 ? -3.893 2.142 1.672 1.00 82.69 82 GLY A O 1
ATOM 627 N N . THR A 1 83 ? -5.785 1.509 2.708 1.00 83.94 83 THR A N 1
ATOM 628 C CA . THR A 1 83 ? -5.864 0.181 2.069 1.00 83.94 83 THR A CA 1
ATOM 629 C C . THR A 1 83 ? -6.231 0.269 0.590 1.00 83.94 83 THR A C 1
ATOM 631 O O . THR A 1 83 ? -5.583 -0.397 -0.214 1.00 83.94 83 THR A O 1
ATOM 634 N N . LEU A 1 84 ? -7.187 1.121 0.201 1.00 81.56 84 LEU A N 1
ATOM 635 C CA . LEU A 1 84 ? -7.535 1.369 -1.202 1.00 81.56 84 LEU A CA 1
ATOM 636 C C . LEU A 1 84 ? -6.347 1.945 -1.978 1.00 81.56 84 LEU A C 1
ATOM 638 O O . LEU A 1 84 ? -6.093 1.529 -3.110 1.00 81.56 84 LEU A O 1
ATOM 642 N N . SER A 1 85 ? -5.596 2.864 -1.361 1.00 80.88 85 SER A N 1
ATOM 643 C CA . SER A 1 85 ? -4.391 3.433 -1.967 1.00 80.88 85 SER A CA 1
ATOM 644 C C . SER A 1 85 ? -3.380 2.319 -2.201 1.00 80.88 85 SER A C 1
ATOM 646 O O . SER A 1 85 ? -2.946 2.093 -3.326 1.00 80.88 85 SER A O 1
ATOM 648 N N . LEU A 1 86 ? -3.097 1.510 -1.178 1.00 77.31 86 LEU A N 1
ATOM 649 C CA . LEU A 1 86 ? -2.163 0.398 -1.314 1.00 77.31 86 LEU A CA 1
ATOM 650 C C . LEU A 1 86 ? -2.612 -0.672 -2.319 1.00 77.31 86 LEU A C 1
ATOM 652 O O . LEU A 1 86 ? -1.762 -1.306 -2.939 1.00 77.31 86 LEU A O 1
ATOM 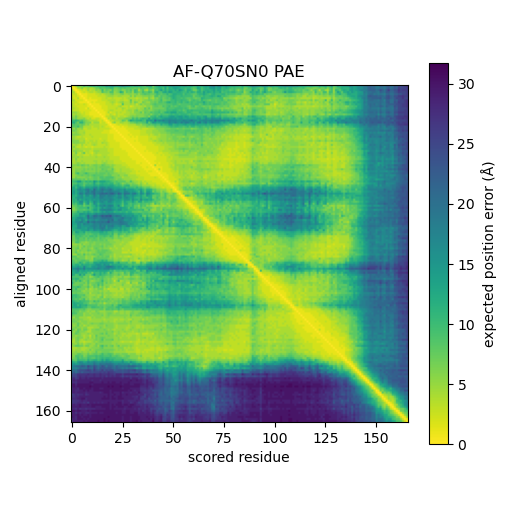656 N N . CYS A 1 87 ? -3.920 -0.881 -2.466 1.00 74.81 87 CYS A N 1
ATOM 657 C CA . CYS A 1 87 ? -4.527 -1.792 -3.432 1.00 74.81 87 CYS A CA 1
ATOM 658 C C . CYS A 1 87 ? -4.331 -1.293 -4.874 1.00 74.81 87 CYS A C 1
ATOM 660 O O . CYS A 1 87 ? -4.098 -2.098 -5.771 1.00 74.81 87 CYS A O 1
ATOM 662 N N . GLY A 1 88 ? -4.290 0.028 -5.076 1.00 68.94 88 GLY A N 1
ATOM 663 C CA . GLY A 1 88 ? -4.158 0.648 -6.394 1.00 68.94 88 GLY A CA 1
ATOM 664 C C . GLY A 1 88 ? -5.497 0.722 -7.123 1.00 68.94 88 GLY A C 1
ATOM 665 O O . GLY A 1 88 ? -5.580 0.371 -8.289 1.00 68.94 88 GLY A O 1
ATOM 666 N N . ILE A 1 89 ? -6.565 1.133 -6.436 1.00 73.25 89 ILE A N 1
ATOM 667 C CA . ILE A 1 89 ? -7.890 1.304 -7.057 1.00 73.25 89 ILE A CA 1
ATOM 668 C C . ILE A 1 89 ? -7.937 2.659 -7.799 1.00 73.25 89 ILE A C 1
ATOM 670 O O . ILE A 1 89 ? -7.365 3.627 -7.283 1.00 73.25 89 ILE A O 1
ATOM 674 N N . PRO A 1 90 ? -8.586 2.748 -8.985 1.00 50.72 90 PRO A N 1
ATOM 675 C CA . PRO A 1 90 ? -8.636 3.951 -9.832 1.00 50.72 90 PRO A CA 1
ATOM 676 C C . PRO A 1 90 ? -9.544 5.047 -9.236 1.00 50.72 90 PRO A C 1
ATOM 678 O O . PRO A 1 90 ? -10.712 5.166 -9.606 1.00 50.72 90 PRO A O 1
ATOM 681 N N . PRO A 1 91 ? -9.091 5.714 -8.158 1.00 61.62 91 PRO A N 1
ATOM 682 C CA . PRO A 1 91 ? -8.897 7.174 -8.139 1.00 61.62 91 PRO A CA 1
ATOM 683 C C . PRO A 1 91 ? -7.665 7.652 -7.321 1.00 61.62 91 PRO A C 1
ATOM 685 O O . PRO A 1 91 ? -7.520 8.848 -7.071 1.00 61.62 91 PRO A O 1
ATOM 688 N N . LEU A 1 92 ? -6.796 6.747 -6.849 1.00 68.75 92 LEU A N 1
ATOM 689 C CA . LEU A 1 92 ? -5.718 7.060 -5.890 1.00 68.75 92 LEU A CA 1
ATOM 690 C C . LEU A 1 92 ? -4.325 7.070 -6.541 1.00 68.75 92 LEU A C 1
ATOM 692 O O . LEU A 1 92 ? -4.042 6.283 -7.437 1.00 68.75 92 LEU A O 1
ATOM 696 N N . ALA A 1 93 ? -3.412 7.911 -6.040 1.00 65.56 93 ALA A N 1
ATOM 697 C CA . ALA A 1 93 ? -2.072 8.117 -6.619 1.00 65.56 93 ALA A CA 1
ATOM 698 C C . ALA A 1 93 ? -1.215 6.837 -6.727 1.00 65.56 93 ALA A C 1
ATOM 700 O O . ALA A 1 93 ? -0.326 6.735 -7.570 1.00 65.56 93 ALA A O 1
ATOM 701 N N . CYS A 1 94 ? -1.492 5.843 -5.884 1.00 67.38 94 CYS A N 1
ATOM 702 C CA . CYS A 1 94 ? -0.796 4.562 -5.886 1.00 67.38 94 CYS A CA 1
ATOM 703 C C . CYS A 1 94 ? -1.279 3.611 -7.009 1.00 67.38 94 CYS A C 1
ATOM 705 O O . CYS A 1 94 ? -0.559 2.681 -7.360 1.00 67.38 94 CYS A O 1
ATOM 707 N N . PHE A 1 95 ? -2.440 3.869 -7.633 1.00 76.12 95 PHE A N 1
ATOM 708 C CA . PHE A 1 95 ? -2.830 3.220 -8.893 1.00 76.12 95 PHE A CA 1
ATOM 709 C C . PHE A 1 95 ? -1.900 3.659 -10.026 1.00 76.12 95 PHE A C 1
ATOM 711 O O . PHE A 1 95 ? -1.276 2.812 -10.651 1.00 76.12 95 PHE A O 1
ATOM 718 N N . TRP A 1 96 ? -1.723 4.972 -10.217 1.00 74.88 96 TRP A N 1
ATOM 719 C CA . TRP A 1 96 ? -0.865 5.505 -11.282 1.00 74.88 96 TRP A CA 1
ATOM 720 C C . TRP A 1 96 ? 0.592 5.081 -11.118 1.00 74.88 96 TRP A C 1
ATOM 722 O O . TRP A 1 96 ? 1.214 4.673 -12.089 1.00 74.88 96 TRP A O 1
ATOM 732 N N . SER A 1 97 ? 1.123 5.087 -9.889 1.00 73.56 97 SER A N 1
ATOM 733 C CA . SER A 1 97 ? 2.505 4.651 -9.664 1.00 73.56 97 SER A CA 1
ATOM 734 C C . SER A 1 97 ? 2.712 3.148 -9.881 1.00 73.56 97 SER A C 1
ATOM 736 O O . SER A 1 97 ? 3.749 2.746 -10.402 1.00 73.56 97 SER A O 1
ATOM 738 N N . LYS A 1 98 ? 1.744 2.296 -9.509 1.00 76.81 98 LYS A N 1
ATOM 739 C CA . LYS A 1 98 ? 1.830 0.851 -9.782 1.00 76.81 98 LYS A CA 1
ATOM 740 C C . LYS A 1 98 ? 1.654 0.520 -11.259 1.00 76.81 98 LYS A C 1
ATOM 742 O O . LYS A 1 98 ? 2.329 -0.394 -11.727 1.00 76.81 98 LYS A O 1
ATOM 747 N N . ASP A 1 99 ? 0.753 1.222 -11.941 1.00 79.50 99 ASP A N 1
ATOM 748 C CA . ASP A 1 99 ? 0.458 1.025 -13.360 1.00 79.50 99 ASP A CA 1
ATOM 749 C C . ASP A 1 99 ? 1.644 1.439 -14.236 1.00 79.50 99 ASP A C 1
ATOM 751 O O . ASP A 1 99 ? 2.024 0.700 -15.135 1.00 79.50 99 ASP A O 1
ATOM 755 N N . GLU A 1 100 ? 2.322 2.538 -13.895 1.00 79.00 100 GLU A N 1
ATOM 756 C CA . GLU A 1 100 ? 3.541 2.980 -14.583 1.00 79.00 100 GLU A CA 1
ATOM 757 C C . GLU A 1 100 ? 4.666 1.933 -14.468 1.00 79.00 100 GLU A C 1
ATOM 759 O O . GLU A 1 100 ? 5.262 1.551 -15.473 1.00 79.00 100 GLU A O 1
ATOM 764 N N . ILE A 1 101 ? 4.881 1.364 -13.273 1.00 77.88 101 ILE A N 1
ATOM 765 C CA . ILE A 1 101 ? 5.852 0.270 -13.075 1.00 77.88 101 ILE A CA 1
ATOM 766 C C . ILE A 1 101 ? 5.431 -1.001 -13.830 1.00 77.88 101 ILE A C 1
ATOM 768 O O . ILE A 1 101 ? 6.278 -1.699 -14.390 1.00 77.88 101 ILE A O 1
ATOM 772 N N . LEU A 1 102 ? 4.132 -1.324 -13.849 1.00 80.62 102 LEU A N 1
ATOM 773 C CA . LEU A 1 102 ? 3.612 -2.462 -14.607 1.00 80.62 102 LEU A CA 1
ATOM 774 C C . LEU A 1 102 ? 3.856 -2.272 -16.102 1.00 80.62 102 LEU A C 1
ATOM 776 O O . LEU A 1 102 ? 4.381 -3.177 -16.745 1.00 80.62 102 LEU A O 1
ATOM 780 N N . ASN A 1 103 ? 3.536 -1.102 -16.643 1.00 82.00 103 ASN A N 1
ATOM 781 C CA . ASN A 1 103 ? 3.734 -0.780 -18.048 1.00 82.00 103 ASN A CA 1
ATOM 782 C C . ASN A 1 103 ? 5.216 -0.873 -18.443 1.00 82.00 103 ASN A C 1
ATOM 784 O O . ASN A 1 103 ? 5.556 -1.550 -19.412 1.00 82.00 103 ASN A O 1
ATOM 788 N N . ASP A 1 104 ? 6.113 -0.317 -17.626 1.00 78.94 104 ASP A N 1
ATOM 789 C CA . ASP A 1 104 ? 7.556 -0.452 -17.840 1.00 78.94 104 ASP A CA 1
ATOM 790 C C . ASP A 1 104 ? 8.004 -1.921 -17.782 1.00 78.94 104 ASP A C 1
ATOM 792 O O . ASP A 1 104 ? 8.876 -2.347 -18.542 1.00 78.94 104 ASP A O 1
ATOM 796 N N . SER A 1 105 ? 7.383 -2.738 -16.921 1.00 78.94 105 SER A N 1
ATOM 797 C CA . SER A 1 105 ? 7.716 -4.166 -16.805 1.00 78.94 105 SER A CA 1
ATOM 798 C C . SER A 1 105 ? 7.268 -4.975 -18.008 1.00 78.94 105 SER A C 1
ATOM 800 O O . SER A 1 105 ? 8.001 -5.866 -18.435 1.00 78.94 105 SER A O 1
ATOM 802 N N . TRP A 1 106 ? 6.137 -4.615 -18.618 1.00 80.38 106 TRP A N 1
ATOM 803 C CA . TRP A 1 106 ? 5.692 -5.189 -19.885 1.00 80.38 106 TRP A CA 1
ATOM 804 C C . TRP A 1 106 ? 6.650 -4.861 -21.032 1.00 80.38 106 TRP A C 1
ATOM 806 O O . TRP A 1 106 ? 6.917 -5.740 -21.851 1.00 80.38 106 TRP A O 1
ATOM 816 N N . LEU A 1 107 ? 7.202 -3.642 -21.059 1.00 80.94 107 LEU A N 1
ATOM 817 C CA . LEU A 1 107 ? 8.195 -3.224 -22.054 1.00 80.94 107 LEU A CA 1
ATOM 818 C C . LEU A 1 107 ? 9.538 -3.944 -21.887 1.00 80.94 107 LEU A C 1
ATOM 820 O O . LEU A 1 107 ? 10.211 -4.214 -22.880 1.00 80.94 107 LEU A O 1
ATOM 824 N N . TYR A 1 108 ? 9.926 -4.271 -20.652 1.00 78.75 108 TYR A N 1
ATOM 825 C CA . TYR A 1 108 ? 11.179 -4.973 -20.380 1.00 78.75 108 TYR A CA 1
ATOM 826 C C . TYR A 1 108 ? 11.069 -6.485 -20.624 1.00 78.75 108 TYR A C 1
ATOM 828 O O . TYR A 1 108 ? 11.858 -7.059 -21.372 1.00 78.75 108 TYR A O 1
ATOM 836 N N . SER A 1 109 ? 10.096 -7.158 -19.997 1.00 81.12 109 SER A N 1
ATOM 837 C CA . SER A 1 109 ? 9.804 -8.568 -20.274 1.00 81.12 109 SER A CA 1
ATOM 838 C C . SER A 1 109 ? 8.439 -8.991 -19.724 1.00 81.12 109 SER A C 1
ATOM 840 O O . SER A 1 109 ? 8.103 -8.720 -18.567 1.00 81.12 109 SER A O 1
ATOM 842 N N . SER A 1 110 ? 7.700 -9.795 -20.487 1.00 82.69 110 SER A N 1
ATOM 843 C CA . SER A 1 110 ? 6.389 -10.299 -20.058 1.00 82.69 110 SER A CA 1
ATOM 844 C C . SER A 1 110 ? 6.446 -11.165 -18.789 1.00 82.69 110 SER A C 1
ATOM 846 O O . SER A 1 110 ? 5.492 -11.178 -18.016 1.00 82.69 110 SER A O 1
ATOM 848 N N . ILE A 1 111 ? 7.563 -11.852 -18.517 1.00 83.94 111 ILE A N 1
ATOM 849 C CA . ILE A 1 111 ? 7.719 -12.686 -17.312 1.00 83.94 111 ILE A CA 1
ATOM 850 C C . ILE A 1 111 ? 7.731 -11.806 -16.055 1.00 83.94 111 ILE A C 1
ATOM 852 O O . ILE A 1 111 ? 6.935 -12.032 -15.143 1.00 83.94 111 ILE A O 1
ATOM 856 N N . PHE A 1 112 ? 8.564 -10.760 -16.020 1.00 80.12 112 PHE A N 1
ATOM 857 C CA . PHE A 1 112 ? 8.582 -9.827 -14.888 1.00 80.12 112 PHE A CA 1
ATOM 858 C C . PHE A 1 112 ? 7.241 -9.107 -14.714 1.00 80.12 112 PHE A C 1
ATOM 860 O O . PHE A 1 112 ? 6.787 -8.954 -13.580 1.00 80.12 112 PHE A O 1
ATOM 867 N N . ALA A 1 113 ? 6.561 -8.766 -15.811 1.00 82.25 113 ALA A N 1
ATOM 868 C CA . ALA A 1 113 ? 5.231 -8.169 -15.761 1.00 82.25 113 ALA A CA 1
ATOM 869 C C . ALA A 1 113 ? 4.184 -9.090 -15.112 1.00 82.25 113 ALA A C 1
ATOM 871 O O . ALA A 1 113 ? 3.428 -8.654 -14.246 1.00 82.25 113 ALA A O 1
ATOM 872 N N . THR A 1 114 ? 4.166 -10.383 -15.460 1.00 83.69 114 THR A N 1
ATOM 873 C CA . THR A 1 114 ? 3.234 -11.345 -14.839 1.00 83.69 114 THR A CA 1
ATOM 874 C C . THR A 1 114 ? 3.484 -11.518 -13.339 1.00 83.69 114 THR A C 1
ATOM 876 O O . THR A 1 114 ? 2.530 -11.573 -12.562 1.00 83.69 114 THR A O 1
ATOM 879 N N . ILE A 1 115 ? 4.750 -11.527 -12.904 1.00 85.75 115 ILE A N 1
ATOM 880 C CA . ILE A 1 115 ? 5.124 -11.606 -11.482 1.00 85.75 115 ILE A CA 1
ATOM 881 C C . ILE A 1 115 ? 4.708 -10.328 -10.743 1.00 85.75 115 ILE A C 1
ATOM 883 O O . ILE A 1 115 ? 4.133 -10.404 -9.654 1.00 85.75 115 ILE A O 1
ATOM 887 N N . ALA A 1 116 ? 4.966 -9.157 -11.331 1.00 83.19 116 ALA A N 1
ATOM 888 C CA . ALA A 1 116 ? 4.565 -7.863 -10.788 1.00 83.19 116 ALA A CA 1
ATOM 889 C C . ALA A 1 116 ? 3.038 -7.780 -10.627 1.00 83.19 116 ALA A C 1
ATOM 891 O O . ALA A 1 116 ? 2.540 -7.421 -9.557 1.00 83.19 116 ALA A O 1
ATOM 892 N N . TRP A 1 117 ? 2.295 -8.210 -11.648 1.00 83.69 117 TRP A N 1
ATOM 893 C CA . TRP A 1 117 ? 0.836 -8.243 -11.642 1.00 83.69 117 TRP A CA 1
ATOM 894 C C . TRP A 1 117 ? 0.274 -9.204 -10.585 1.00 83.69 117 TRP A C 1
ATOM 896 O O . TRP A 1 117 ? -0.576 -8.816 -9.780 1.00 83.69 117 TRP A O 1
ATOM 906 N N . ALA A 1 118 ? 0.806 -10.428 -10.505 1.00 84.75 118 ALA A N 1
ATOM 907 C CA . ALA A 1 118 ? 0.421 -11.399 -9.481 1.00 84.75 118 ALA A CA 1
ATOM 908 C C . ALA A 1 118 ? 0.713 -10.879 -8.062 1.00 84.75 118 ALA A C 1
ATOM 910 O O . ALA A 1 118 ? -0.118 -11.002 -7.160 1.00 84.75 118 ALA A O 1
ATOM 911 N N . THR A 1 119 ? 1.866 -10.232 -7.870 1.00 84.12 119 THR A N 1
ATOM 912 C CA . THR A 1 119 ? 2.246 -9.614 -6.592 1.00 84.12 119 THR A CA 1
ATOM 913 C C . THR A 1 119 ? 1.287 -8.482 -6.223 1.00 84.12 119 THR A C 1
ATOM 915 O O . THR A 1 119 ? 0.842 -8.402 -5.077 1.00 84.12 119 THR A O 1
ATOM 918 N N . ALA A 1 120 ? 0.905 -7.635 -7.184 1.00 82.69 120 ALA A N 1
ATOM 919 C CA . ALA A 1 120 ? -0.073 -6.575 -6.970 1.00 82.69 120 ALA A CA 1
ATOM 920 C C . ALA A 1 120 ? -1.439 -7.144 -6.540 1.00 82.69 120 ALA A C 1
ATOM 922 O O . ALA A 1 120 ? -1.991 -6.693 -5.532 1.00 82.69 120 ALA A O 1
ATOM 923 N N . GLY A 1 121 ? -1.931 -8.189 -7.212 1.00 83.31 121 GLY A N 1
ATOM 924 C CA . GLY A 1 121 ? -3.175 -8.877 -6.846 1.00 83.31 121 GLY A CA 1
ATOM 925 C C . GLY A 1 121 ? -3.133 -9.505 -5.449 1.00 83.31 121 GLY A C 1
ATOM 926 O O . GLY A 1 121 ? -4.054 -9.319 -4.651 1.00 83.31 121 GLY A O 1
ATOM 927 N N . LEU A 1 122 ? -2.030 -10.169 -5.091 1.00 84.25 122 LEU A N 1
ATOM 928 C CA . LEU A 1 122 ? -1.852 -10.722 -3.746 1.00 84.25 122 LEU A CA 1
ATOM 929 C C . LEU A 1 122 ? -1.862 -9.609 -2.684 1.00 84.25 122 LEU A C 1
ATOM 931 O O . LEU A 1 122 ? -2.449 -9.780 -1.612 1.00 84.25 122 LEU A O 1
ATOM 935 N N . THR A 1 123 ? -1.256 -8.451 -2.994 1.00 83.81 123 THR A N 1
ATOM 936 C CA . THR A 1 123 ? -1.252 -7.294 -2.087 1.00 83.81 123 THR A CA 1
ATOM 937 C C . THR A 1 123 ? -2.624 -6.708 -1.830 1.00 83.81 123 THR A C 1
ATOM 939 O O . THR A 1 123 ? -2.954 -6.413 -0.680 1.00 83.81 123 THR A O 1
ATOM 942 N N . ALA A 1 124 ? -3.431 -6.603 -2.881 1.00 83.56 124 ALA A N 1
ATOM 943 C CA . ALA A 1 124 ? -4.825 -6.212 -2.782 1.00 83.56 124 ALA A CA 1
ATOM 944 C C . ALA A 1 124 ? -5.600 -7.176 -1.873 1.00 83.56 124 ALA A C 1
ATOM 946 O O . ALA A 1 124 ? -6.250 -6.744 -0.920 1.00 83.56 124 ALA A O 1
ATOM 947 N N . PHE A 1 125 ? -5.462 -8.482 -2.118 1.00 84.69 125 PHE A N 1
ATOM 948 C CA . PHE A 1 125 ? -6.197 -9.511 -1.392 1.00 84.69 125 PHE A CA 1
ATOM 949 C C . PHE A 1 125 ? -5.917 -9.493 0.114 1.00 84.69 125 PHE A C 1
ATOM 951 O O . PHE A 1 125 ? -6.851 -9.410 0.916 1.00 84.69 125 PHE A O 1
ATOM 958 N N . TYR A 1 126 ? -4.645 -9.535 0.531 1.00 83.94 126 TYR A N 1
ATOM 959 C CA . TYR A 1 126 ? -4.352 -9.589 1.965 1.00 83.94 126 TYR A CA 1
ATOM 960 C C . TYR A 1 126 ? -4.696 -8.268 2.675 1.00 83.94 126 TYR A C 1
ATOM 962 O O . TYR A 1 126 ? -5.095 -8.304 3.839 1.00 83.94 126 TYR A O 1
ATOM 970 N N . MET A 1 127 ? -4.575 -7.110 2.009 1.00 84.81 127 MET A N 1
ATOM 971 C CA . MET A 1 127 ? -4.947 -5.819 2.606 1.00 84.81 127 MET A CA 1
ATOM 972 C C . MET A 1 127 ? -6.450 -5.684 2.790 1.00 84.81 127 MET A C 1
ATOM 974 O O . MET A 1 127 ? -6.907 -5.255 3.849 1.00 84.81 127 MET A O 1
ATOM 978 N N . PHE A 1 128 ? -7.219 -6.100 1.786 1.00 83.56 128 PHE A N 1
ATOM 979 C CA . PHE A 1 128 ? -8.670 -6.113 1.868 1.00 83.56 128 PHE A CA 1
ATOM 980 C C . PHE A 1 128 ? -9.163 -7.088 2.946 1.00 83.56 128 PHE A C 1
ATOM 982 O O . PHE A 1 128 ? -10.041 -6.747 3.736 1.00 83.56 128 PHE A O 1
ATOM 989 N N . ARG A 1 129 ? -8.526 -8.261 3.073 1.00 84.00 129 ARG A N 1
ATOM 990 C CA . ARG A 1 129 ? -8.804 -9.210 4.162 1.00 84.00 129 ARG A CA 1
ATOM 991 C C . ARG A 1 129 ? -8.598 -8.583 5.542 1.00 84.00 129 ARG A C 1
ATOM 993 O O . ARG A 1 129 ? -9.434 -8.782 6.418 1.00 84.00 129 ARG A O 1
ATOM 1000 N N . ILE A 1 130 ? -7.499 -7.852 5.749 1.00 83.81 130 ILE A N 1
ATOM 1001 C CA . ILE A 1 130 ? -7.239 -7.168 7.026 1.00 83.81 130 ILE A CA 1
ATOM 1002 C C . ILE A 1 130 ? -8.336 -6.134 7.297 1.00 83.81 130 ILE A C 1
ATOM 1004 O O . ILE A 1 130 ? -8.886 -6.134 8.391 1.00 83.81 130 ILE A O 1
ATOM 1008 N N . TYR A 1 131 ? -8.705 -5.325 6.299 1.00 83.06 131 TYR A N 1
ATOM 1009 C CA . TYR A 1 131 ? -9.770 -4.329 6.428 1.00 83.06 131 TYR A CA 1
ATOM 1010 C C . TYR A 1 131 ? -11.104 -4.934 6.888 1.00 83.06 131 TYR A C 1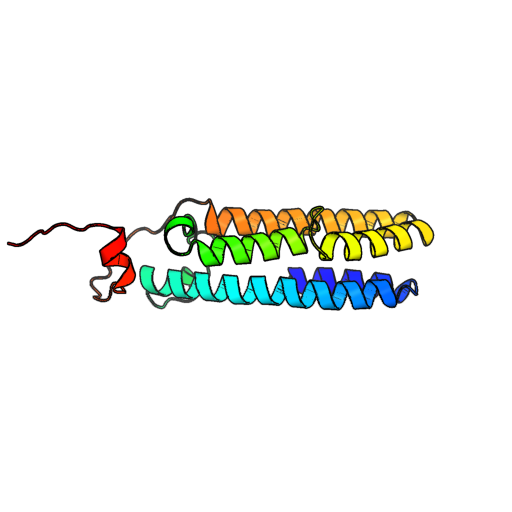
ATOM 1012 O O . TYR A 1 131 ? -11.703 -4.461 7.857 1.00 83.06 131 TYR A O 1
ATOM 1020 N N . LEU A 1 132 ? -11.554 -5.995 6.213 1.00 80.94 132 LEU A N 1
ATOM 1021 C CA . LEU A 1 132 ? -12.810 -6.662 6.547 1.00 80.94 132 LEU A CA 1
ATOM 1022 C C . LEU A 1 132 ? -12.773 -7.263 7.954 1.00 80.94 132 LEU A C 1
ATOM 1024 O O . LEU A 1 132 ? -13.721 -7.093 8.716 1.00 80.94 132 LEU A O 1
ATOM 1028 N N . LEU A 1 133 ? -11.667 -7.915 8.325 1.00 78.94 133 LEU A N 1
ATOM 1029 C CA . LEU A 1 133 ? -11.522 -8.526 9.647 1.00 78.94 133 LEU A CA 1
ATOM 1030 C C . LEU A 1 133 ? -11.552 -7.494 10.782 1.00 78.94 133 LEU A C 1
ATOM 1032 O O . LEU A 1 133 ? -12.162 -7.763 11.811 1.00 78.94 133 LEU A O 1
ATOM 1036 N N . THR A 1 134 ? -10.943 -6.319 10.600 1.00 75.62 134 THR A N 1
ATOM 1037 C CA . THR A 1 134 ? -10.863 -5.293 11.653 1.00 75.62 134 THR A CA 1
ATOM 1038 C C . THR A 1 134 ? -12.112 -4.418 11.766 1.00 75.62 134 THR A C 1
ATOM 1040 O O . THR A 1 134 ? -12.376 -3.849 12.818 1.00 75.62 134 THR A O 1
ATOM 1043 N N . PHE A 1 135 ? -12.877 -4.240 10.687 1.00 75.94 135 PHE A N 1
ATOM 1044 C CA . PHE A 1 135 ? -14.001 -3.296 10.681 1.00 75.94 135 PHE A CA 1
ATOM 1045 C C . PHE A 1 135 ? -15.357 -3.983 10.496 1.00 75.94 135 PHE A C 1
ATOM 1047 O O . PHE A 1 135 ? -16.307 -3.663 11.213 1.00 75.94 135 PHE A O 1
ATOM 1054 N N . GLU A 1 136 ? -15.466 -4.932 9.572 1.00 74.69 136 GLU A N 1
ATOM 1055 C CA . GLU A 1 136 ? -16.747 -5.562 9.218 1.00 74.69 136 GLU A CA 1
ATOM 1056 C C . GLU A 1 136 ? -17.001 -6.904 9.919 1.00 74.69 136 GLU A C 1
ATOM 1058 O O . GLU A 1 136 ? -18.113 -7.421 9.862 1.00 74.69 136 GLU A O 1
ATOM 1063 N N . GLY A 1 137 ? -16.008 -7.457 10.622 1.00 66.31 137 GLY A N 1
ATOM 1064 C CA . GLY A 1 137 ? -16.166 -8.678 11.416 1.00 66.31 137 GLY A CA 1
ATOM 1065 C C . GLY A 1 137 ? -17.115 -8.524 12.613 1.00 66.31 137 GLY A C 1
ATOM 1066 O O . GLY A 1 137 ? -17.485 -7.420 13.005 1.00 66.31 137 GLY A O 1
ATOM 1067 N N . HIS A 1 138 ? -17.476 -9.641 13.246 1.00 61.31 138 HIS A N 1
ATOM 1068 C CA . HIS A 1 138 ? -18.201 -9.628 14.518 1.00 61.31 138 HIS A CA 1
ATOM 1069 C C . HIS A 1 138 ? -17.214 -9.503 15.689 1.00 61.31 138 HIS A C 1
ATOM 1071 O O . HIS A 1 138 ? -16.175 -10.165 15.695 1.00 61.31 138 HIS A O 1
ATOM 1077 N N . LEU A 1 139 ? -17.527 -8.666 16.685 1.00 59.34 139 LEU A N 1
ATOM 1078 C CA . LEU A 1 139 ? -16.768 -8.620 17.938 1.00 59.34 139 LEU A CA 1
ATOM 1079 C C . LEU A 1 139 ? -16.941 -9.954 18.668 1.00 59.34 139 LEU A C 1
ATOM 1081 O O . LEU A 1 139 ? -18.018 -10.242 19.184 1.00 59.34 139 LEU A O 1
ATOM 1085 N N . ASN A 1 140 ? -15.886 -10.765 18.715 1.00 57.44 140 ASN A N 1
ATOM 1086 C CA . ASN A 1 140 ? -15.872 -12.050 19.419 1.00 57.44 140 ASN A CA 1
ATOM 1087 C C . ASN A 1 140 ? -15.168 -11.917 20.775 1.00 57.44 140 ASN A C 1
ATOM 1089 O O . ASN A 1 140 ? -14.258 -12.678 21.097 1.00 57.44 140 ASN A O 1
ATOM 1093 N N . ILE A 1 141 ? -15.557 -10.916 21.565 1.00 57.19 141 ILE A N 1
ATOM 1094 C CA . ILE A 1 141 ? -15.049 -10.741 22.926 1.00 57.19 141 ILE A CA 1
ATOM 1095 C C . ILE A 1 141 ? -16.028 -11.446 23.866 1.00 57.19 141 ILE A C 1
ATOM 1097 O O . ILE A 1 141 ? -17.134 -10.960 24.096 1.00 57.19 141 ILE A O 1
ATOM 1101 N N . ASN A 1 142 ? -15.634 -12.589 24.432 1.00 48.44 142 ASN A N 1
ATOM 1102 C CA . ASN A 1 142 ? -16.307 -13.091 25.627 1.00 48.44 142 ASN A CA 1
ATOM 1103 C C . ASN A 1 142 ? -15.988 -12.106 26.755 1.00 48.44 142 ASN A C 1
ATOM 1105 O O . ASN A 1 142 ? -14.860 -12.084 27.248 1.00 48.44 142 ASN A O 1
ATOM 1109 N N . PHE A 1 143 ? -16.961 -11.272 27.129 1.00 46.44 143 PHE A N 1
ATOM 1110 C CA . PHE A 1 143 ? -16.884 -10.384 28.287 1.00 46.44 143 PHE A CA 1
ATOM 1111 C C . PHE A 1 143 ? -16.765 -11.221 29.568 1.00 46.44 143 PHE A C 1
ATOM 1113 O O . PHE A 1 143 ? -17.736 -11.449 30.283 1.00 46.44 143 PHE A O 1
ATOM 1120 N N . GLN A 1 144 ? -15.568 -11.709 29.876 1.00 38.16 144 GLN A N 1
ATOM 1121 C CA . GLN A 1 144 ? -15.248 -12.142 31.226 1.00 38.16 144 GLN A CA 1
ATOM 1122 C C . GLN A 1 144 ? -15.004 -10.885 32.061 1.00 38.16 144 GLN A C 1
ATOM 1124 O O . GLN A 1 144 ? -13.917 -10.320 32.031 1.00 38.16 144 GLN A O 1
ATOM 1129 N N . ASN A 1 145 ? -16.067 -10.442 32.740 1.00 35.75 145 ASN A N 1
ATOM 1130 C CA . ASN A 1 145 ? -16.081 -9.649 33.972 1.00 35.75 145 ASN A CA 1
ATOM 1131 C C . ASN A 1 145 ? -14.802 -8.840 34.259 1.00 35.75 145 ASN A C 1
ATOM 1133 O O . ASN A 1 145 ? -14.002 -9.231 35.107 1.00 35.75 145 ASN A O 1
ATOM 1137 N N . TYR A 1 146 ? -14.640 -7.679 33.621 1.00 38.94 146 TYR A N 1
ATOM 1138 C CA . TYR A 1 146 ? -13.726 -6.652 34.122 1.00 38.94 146 TYR A CA 1
ATOM 1139 C C . TYR A 1 146 ? -14.533 -5.562 34.830 1.00 38.94 146 TYR A C 1
ATOM 1141 O O . TYR A 1 146 ? -15.078 -4.645 34.223 1.00 38.94 146 TYR A O 1
ATOM 1149 N N . SER A 1 147 ? -14.616 -5.703 36.155 1.00 37.50 147 SER A N 1
ATOM 1150 C CA . SER A 1 147 ? -15.113 -4.708 37.111 1.00 37.50 147 SER A CA 1
ATOM 1151 C C . SER A 1 147 ? -14.089 -3.572 37.267 1.00 37.50 147 SER A C 1
ATOM 1153 O O . SER A 1 147 ? -13.467 -3.420 38.318 1.00 37.50 147 SER A O 1
ATOM 1155 N N . GLY A 1 148 ? -13.866 -2.802 36.203 1.00 37.75 148 GLY A N 1
ATOM 1156 C CA . GLY A 1 148 ? -12.870 -1.733 36.161 1.00 37.75 148 GLY A CA 1
ATOM 1157 C C . GLY A 1 148 ? -13.412 -0.497 35.462 1.00 37.75 148 GLY A C 1
ATOM 1158 O O . GLY A 1 148 ? -13.282 -0.352 34.255 1.00 37.75 148 GLY A O 1
ATOM 1159 N N . SER A 1 149 ? -14.036 0.370 36.254 1.00 46.44 149 SER A N 1
ATOM 1160 C CA . SER A 1 149 ? -14.375 1.763 35.956 1.00 46.44 149 SER A CA 1
ATOM 1161 C C . SER A 1 149 ? -13.339 2.462 35.061 1.00 46.44 149 SER A C 1
ATOM 1163 O O . SER A 1 149 ? -12.220 2.712 35.511 1.00 46.44 149 SER A O 1
ATOM 1165 N N . GLN A 1 150 ? -13.733 2.777 33.820 1.00 39.22 150 GLN A N 1
ATOM 1166 C CA . GLN A 1 150 ? -13.495 4.053 33.122 1.00 39.22 150 GLN A CA 1
ATOM 1167 C C . GLN A 1 150 ? -13.995 3.957 31.673 1.00 39.22 150 GLN A C 1
ATOM 1169 O O . GLN A 1 150 ? -13.249 3.699 30.734 1.00 39.22 150 GLN A O 1
ATOM 1174 N N . THR A 1 151 ? -15.291 4.189 31.478 1.00 39.91 151 THR A N 1
ATOM 1175 C CA . THR A 1 151 ? -15.826 4.521 30.155 1.00 39.91 151 THR A CA 1
ATOM 1176 C C . THR A 1 151 ? -15.390 5.948 29.796 1.00 39.91 151 THR A C 1
ATOM 1178 O O . THR A 1 151 ? -15.718 6.871 30.549 1.00 39.91 151 THR A O 1
ATOM 1181 N N . PRO A 1 152 ? -14.679 6.187 28.678 1.00 39.34 152 PRO A N 1
ATOM 1182 C CA . PRO A 1 152 ? -14.400 7.544 28.224 1.00 39.34 152 PRO A CA 1
ATOM 1183 C C . PRO A 1 152 ? -15.723 8.295 27.969 1.00 39.34 152 PRO A C 1
ATOM 1185 O O . PRO A 1 152 ? -16.668 7.702 27.437 1.00 39.34 152 PRO A O 1
ATOM 1188 N N . PRO A 1 153 ? -15.817 9.596 28.307 1.00 40.69 153 PRO A N 1
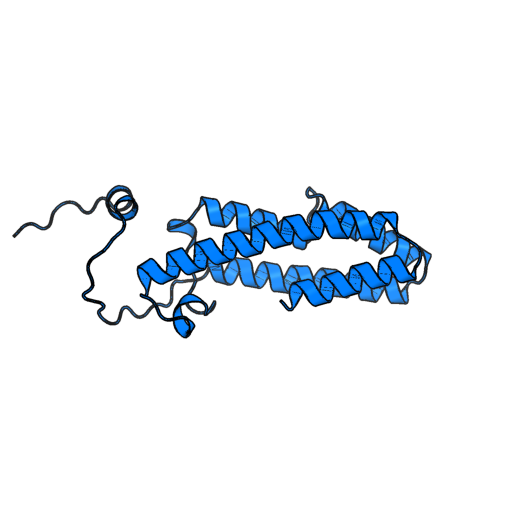ATOM 1189 C CA . PRO A 1 153 ? -17.079 10.351 28.336 1.00 40.69 153 PRO A CA 1
ATOM 1190 C C . PRO A 1 153 ? -17.801 10.431 26.979 1.00 40.69 153 PRO A C 1
ATOM 1192 O O . PRO A 1 153 ? -18.994 10.720 26.928 1.00 40.69 153 PRO A O 1
ATOM 1195 N N . TYR A 1 154 ? -17.110 10.121 25.879 1.00 46.28 154 TYR A N 1
ATOM 1196 C CA . TYR A 1 154 ? -17.688 10.034 24.537 1.00 46.28 154 TYR A CA 1
ATOM 1197 C C . TYR A 1 154 ? -18.619 8.817 24.340 1.00 46.28 154 TYR A C 1
ATOM 1199 O O . TYR A 1 154 ? -19.551 8.879 23.544 1.00 46.28 154 TYR A O 1
ATOM 1207 N N . ILE A 1 155 ? -18.419 7.720 25.085 1.00 43.47 155 ILE A N 1
ATOM 1208 C CA . ILE A 1 155 ? -19.259 6.509 24.990 1.00 43.47 155 ILE A CA 1
ATOM 1209 C C . ILE A 1 155 ? -20.623 6.720 25.665 1.00 43.47 155 ILE A C 1
ATOM 1211 O O . ILE A 1 155 ? -21.633 6.202 25.188 1.00 43.47 155 ILE A O 1
ATOM 1215 N N . GLN A 1 156 ? -20.680 7.535 26.722 1.00 47.53 156 GLN A N 1
ATOM 1216 C CA . GLN A 1 156 ? -21.916 7.795 27.463 1.00 47.53 156 GLN A CA 1
ATOM 1217 C C . GLN A 1 156 ? -22.951 8.571 26.625 1.00 47.53 156 GLN A C 1
ATOM 1219 O O . GLN A 1 156 ? -24.151 8.335 26.760 1.00 47.53 156 GLN A O 1
ATOM 1224 N N . SER A 1 157 ? -22.504 9.475 25.743 1.00 36.69 157 SER A N 1
ATOM 1225 C CA . SER A 1 157 ? -23.398 10.338 24.954 1.00 36.69 157 SER A CA 1
ATOM 1226 C C . SER A 1 157 ? -23.993 9.646 23.725 1.00 36.69 157 SER A C 1
ATOM 1228 O O . SER A 1 157 ? -25.122 9.951 23.346 1.00 36.69 157 SER A O 1
ATOM 1230 N N . LEU A 1 158 ? -23.276 8.690 23.125 1.00 39.53 158 LEU A N 1
ATOM 1231 C CA . LEU A 1 158 ? -23.750 7.944 21.954 1.00 39.53 158 LEU A CA 1
ATOM 1232 C C . LEU A 1 158 ? -24.724 6.818 22.307 1.00 39.53 158 LEU A C 1
ATOM 1234 O O . LEU A 1 158 ? -25.554 6.459 21.475 1.00 39.53 158 LEU A O 1
ATOM 1238 N N . TYR A 1 159 ? -24.638 6.266 23.522 1.00 41.84 159 TYR A N 1
ATOM 1239 C CA . TYR A 1 159 ? -25.454 5.117 23.918 1.00 41.84 159 TYR A CA 1
ATOM 1240 C C . TYR A 1 159 ? -26.701 5.438 24.730 1.00 41.84 159 TYR A C 1
ATOM 1242 O O . TYR A 1 159 ? -27.456 4.510 25.001 1.00 41.84 159 TYR A O 1
ATOM 1250 N N . GLY A 1 160 ? -26.958 6.705 25.083 1.00 34.16 160 GLY A N 1
ATOM 1251 C CA . GLY A 1 160 ? -28.216 7.094 25.726 1.00 34.16 160 GLY A CA 1
ATOM 1252 C C . GLY A 1 160 ? -28.618 6.130 26.843 1.00 34.16 160 GLY A C 1
ATOM 1253 O O . GLY A 1 160 ? -29.748 5.644 26.854 1.00 34.16 160 GLY A O 1
ATOM 1254 N N . VAL A 1 161 ? -27.679 5.796 27.736 1.00 40.69 161 VAL A N 1
ATOM 1255 C CA . VAL A 1 161 ? -27.988 5.007 28.930 1.00 40.69 161 VAL A CA 1
ATOM 1256 C C . VAL A 1 161 ? -28.785 5.926 29.847 1.00 40.69 161 VAL A C 1
ATOM 1258 O O . VAL A 1 161 ? -28.234 6.625 30.693 1.00 40.69 161 VAL A O 1
ATOM 1261 N N . LYS A 1 162 ? -30.095 5.981 29.595 1.00 33.56 162 LYS A N 1
ATOM 1262 C CA . LYS A 1 162 ? -31.081 6.451 30.557 1.00 33.56 162 LYS A CA 1
ATOM 1263 C C . LYS A 1 162 ? -30.991 5.538 31.771 1.00 33.56 162 LYS A C 1
ATOM 1265 O O . LYS A 1 162 ? -31.256 4.345 31.666 1.00 33.56 162 LYS A O 1
ATOM 1270 N N . ASP A 1 163 ? -30.564 6.147 32.867 1.00 39.94 163 ASP A N 1
ATOM 1271 C CA . ASP A 1 163 ? -30.978 5.902 34.241 1.00 39.94 163 ASP A CA 1
ATOM 1272 C C . ASP A 1 163 ? -31.366 4.466 34.601 1.00 39.94 163 ASP A C 1
ATOM 1274 O O . ASP A 1 163 ? -32.483 4.015 34.355 1.00 39.94 163 ASP A O 1
ATOM 1278 N N . ILE A 1 164 ? -30.489 3.812 35.359 1.00 32.62 164 ILE A N 1
ATOM 1279 C CA . ILE A 1 164 ? -30.936 2.879 36.393 1.00 32.62 164 ILE A CA 1
ATOM 1280 C C . ILE A 1 164 ? -30.341 3.374 37.712 1.00 32.62 164 ILE A C 1
ATOM 1282 O O . ILE A 1 164 ? -29.278 2.943 38.148 1.00 32.62 164 ILE A O 1
ATOM 1286 N N . GLN A 1 165 ? -31.028 4.349 38.314 1.00 31.64 165 GLN A N 1
ATOM 1287 C CA . GLN A 1 165 ? -30.983 4.564 39.756 1.00 31.64 165 GLN A CA 1
ATOM 1288 C C . GLN A 1 165 ? -31.945 3.576 40.424 1.00 31.64 165 GLN A C 1
ATOM 1290 O O . GLN A 1 165 ? -33.156 3.688 40.222 1.00 31.64 165 GLN A O 1
ATOM 1295 N N . LYS A 1 166 ? -31.421 2.664 41.246 1.00 31.39 166 LYS A N 1
ATOM 1296 C CA . LYS A 1 166 ? -31.799 2.507 42.661 1.00 31.39 166 LYS A CA 1
ATOM 1297 C C . LYS A 1 166 ? -30.917 1.482 43.358 1.00 31.39 166 LYS A C 1
ATOM 1299 O O . LYS A 1 166 ? -30.707 0.404 42.765 1.00 31.39 166 LYS A O 1
#

Organism: NCBI:txid1640968

Solvent-accessible surface area (backbone atoms only — not comparable to full-atom values): 9143 Å² total; per-residue (Å²): 113,72,74,54,55,58,50,52,52,52,36,50,51,29,45,74,72,68,39,54,68,41,28,52,52,32,51,53,46,47,50,55,27,48,50,35,39,52,54,26,49,51,54,50,34,54,55,36,28,71,74,72,43,94,39,72,79,61,40,69,33,57,81,44,39,13,44,42,47,84,80,40,55,69,46,49,51,47,29,48,53,17,42,42,27,70,42,34,46,97,89,34,75,34,21,59,26,50,49,50,42,44,52,54,26,49,74,74,35,63,67,60,23,53,52,51,50,51,51,47,52,53,50,31,51,58,44,51,50,50,51,42,36,39,36,73,29,65,60,63,69,81,84,74,82,76,95,66,96,69,79,61,77,72,60,59,70,77,62,66,77,74,78,86,87,130

InterPro domains:
  IPR001750 NADH:quinone oxidoreductase/Mrp antiporter, transmembrane domain [PF00361] (2-122)
  IPR002128 NADH:ubiquinone/plastoquinone oxidoreductase, chloroplast chain 5, C-terminal [PF01010] (129-162)
  IPR003945 NADH-quinone oxidoreductase, chain 5-like [PTHR42829] (2-149)

Foldseek 3Di:
DVLVVLLVVLLVLCVVLVNPVLSVLLVVLLVQLVVLQVVLLVVLLVVQCLVPPDDCVQSNDLQQQEACCVVCVVSLVSLVLSLCLLLLPPPHSSVVSLVVSLVSQVVVDPVSNVVSVVSSVVSNVVSVVSSCSNHVDDRPDPPPDDPDDDDPPVVCVVPVPPDDDD

Sequence (166 aa):
PYSTMSQLGYMMLALGMGSYRSALFHLITHAYSKALLFLGSGSVIHSMETIVGYSPDKSQNMVFMGGLTKYVPITKISFLLGTLSLCGIPPLACFWSKDEILNDSWLYSSIFATIAWATAGLTAFYMFRIYLLTFEGHLNINFQNYSGSQTPPYIQSLYGVKDIQK

Nearest PDB structures (foldseek):
  6l7o-assembly1_F  TM=9.414E-01  e=9.342E-09  Thermosynechococcus vestitus BP-1
  6khj-assembly1_F  TM=9.687E-01  e=3.056E-08  Thermosynechococcus vestitus BP-1
  8uev-assembly1_1M  TM=7.550E-01  e=1.595E-03  Sus scrofa
  7vbp-assembly1_r  TM=7.682E-01  e=3.515E-03  Sus scrofa
  7r4f-assembly1_M  TM=5.145E-01  e=1.309E-03  Bos taurus

pLDDT: mean 71.42, std 15.37, range [31.39, 87.06]

Mean predicted aligned error: 11.56 Å